Protein AF-A0A4S8M8Y8-F1 (afdb_monomer_lite)

Foldseek 3Di:
DDDDDDDPPCPPDDQPPPPVVVVVVVPPPDDDDPVRVVVVVVSVVVVVVVVVVVVVVVVVVVVVVVVVVVVVVVVVVVVVVVCLVVPCLVVDDLVVVLVVLLVVLVDQPPDVPDRPQVLVVQLVSDVSSVVSSVVNVSSD

Radius of gyration: 34.95 Å; chains: 1; bounding box: 62×57×87 Å

pLDDT: mean 80.0, std 18.97, range [33.28, 98.81]

Sequence (140 aa):
MPSQSNNVGSVSESVQCKKSSILDTLRANFGTYTSDITHASQCLIDAERDVQRYDNEIQKLEADIVSLRNQQQRIYRRIDQYRSLLAPIRKLPPEVLGHIFSLICTENVAAVSKIDCPAVHLSHVCAGWRDLARTTPSLW

Secondary structure (DSSP, 8-state):
------------------HHHHHHHHHS-SPPPHHHHHHHHHHHHHHHHHHHHHHHHHHHHHHHHHHHHHHHHHHHHHHHHHHHHH-GGGGS-HHHHHHHHHHHSS---EETTEE--HHHHHHTT-HHHHHHHHH-GGG-

Structure (mmCIF, N/CA/C/O backbone):
data_AF-A0A4S8M8Y8-F1
#
_entry.id   AF-A0A4S8M8Y8-F1
#
loop_
_atom_site.group_PDB
_atom_site.id
_atom_site.type_symbol
_atom_site.label_atom_id
_atom_site.label_alt_id
_atom_site.label_comp_id
_atom_site.label_asym_id
_atom_site.label_entity_id
_atom_site.label_seq_id
_atom_site.pdbx_PDB_ins_code
_atom_site.Cartn_x
_atom_site.Cartn_y
_atom_site.Cartn_z
_atom_site.occupancy
_atom_site.B_iso_or_equiv
_atom_site.auth_seq_id
_atom_site.auth_comp_id
_atom_site.auth_asym_id
_atom_site.auth_atom_id
_atom_site.pdbx_PDB_model_num
ATOM 1 N N . MET A 1 1 ? 3.750 -33.074 7.540 1.00 42.81 1 MET A N 1
ATOM 2 C CA . MET A 1 1 ? 3.672 -32.931 9.008 1.00 42.81 1 MET A CA 1
ATOM 3 C C . MET A 1 1 ? 2.734 -31.774 9.328 1.00 42.81 1 MET A C 1
ATOM 5 O O . MET A 1 1 ? 3.161 -30.639 9.157 1.00 42.81 1 MET A O 1
ATOM 9 N N . PRO A 1 2 ? 1.460 -32.010 9.683 1.00 44.12 2 PRO A N 1
ATOM 10 C CA . PRO A 1 2 ? 0.556 -30.956 10.126 1.00 44.12 2 PRO A CA 1
ATOM 11 C C . PRO A 1 2 ? 0.334 -31.062 11.639 1.00 44.12 2 PRO A C 1
ATOM 13 O O . PRO A 1 2 ? -0.240 -32.034 12.116 1.00 44.12 2 PRO A O 1
ATOM 16 N N . SER A 1 3 ? 0.791 -30.071 12.397 1.00 37.53 3 SER A N 1
ATOM 17 C CA . SER A 1 3 ? 0.471 -29.947 13.822 1.00 37.53 3 SER A CA 1
ATOM 18 C C . SER A 1 3 ? 0.941 -28.588 14.334 1.00 37.53 3 SER A C 1
ATOM 20 O O . SER A 1 3 ? 2.116 -28.422 14.646 1.00 37.53 3 SER A O 1
ATOM 22 N N . GLN A 1 4 ? 0.039 -27.613 14.411 1.00 40.09 4 GLN A N 1
ATOM 23 C CA . GLN A 1 4 ? -0.585 -27.237 15.683 1.00 40.09 4 GLN A CA 1
ATOM 24 C C . GLN A 1 4 ? -1.533 -26.050 15.472 1.00 40.09 4 GLN A C 1
ATOM 26 O O . GLN A 1 4 ? -1.148 -24.945 15.104 1.00 40.09 4 GLN A O 1
ATOM 31 N N . SER A 1 5 ? -2.805 -26.355 15.708 1.00 42.75 5 SER A N 1
ATOM 32 C CA . SER A 1 5 ? -3.817 -25.452 16.240 1.00 42.75 5 SER A CA 1
ATOM 33 C C . SER A 1 5 ? -3.291 -24.723 17.480 1.00 42.75 5 SER A C 1
ATOM 35 O O . SER A 1 5 ? -2.565 -25.339 18.256 1.00 42.75 5 SER A O 1
ATOM 37 N N . ASN A 1 6 ? -3.694 -23.461 17.669 1.00 33.28 6 ASN A N 1
ATOM 38 C CA . ASN A 1 6 ? -4.257 -22.894 18.912 1.00 33.28 6 ASN A CA 1
ATOM 39 C C . ASN A 1 6 ? -4.227 -21.358 18.797 1.00 33.28 6 ASN A C 1
ATOM 41 O O . ASN A 1 6 ? -3.175 -20.744 18.681 1.00 33.28 6 ASN A O 1
ATOM 45 N N . ASN A 1 7 ? -5.380 -20.734 18.567 1.00 46.66 7 ASN A N 1
ATOM 46 C CA . ASN A 1 7 ? -6.284 -20.235 19.608 1.00 46.66 7 ASN A CA 1
ATOM 47 C C . ASN A 1 7 ? -5.754 -18.959 20.285 1.00 46.66 7 ASN A C 1
ATOM 49 O O . ASN A 1 7 ? -5.064 -19.024 21.294 1.00 46.66 7 ASN A O 1
ATOM 53 N N . VAL A 1 8 ? -6.159 -17.805 19.747 1.00 40.34 8 VAL A N 1
ATOM 54 C CA . VAL A 1 8 ? -6.357 -16.579 20.538 1.00 40.34 8 VAL A CA 1
ATOM 55 C C . VAL A 1 8 ? -7.706 -15.985 20.129 1.00 40.34 8 VAL A C 1
ATOM 57 O O . VAL A 1 8 ? -7.830 -14.850 19.692 1.00 40.34 8 VAL A O 1
ATOM 60 N N . GLY A 1 9 ? -8.740 -16.819 20.218 1.00 37.75 9 GLY A N 1
ATOM 61 C CA . GLY A 1 9 ? -10.121 -16.370 20.321 1.00 37.75 9 GLY A CA 1
ATOM 62 C C . GLY A 1 9 ? -10.493 -16.317 21.794 1.00 37.75 9 GLY A C 1
ATOM 63 O O . GLY A 1 9 ? -11.431 -16.984 22.209 1.00 37.75 9 GLY A O 1
ATOM 64 N N . SER A 1 10 ? -9.723 -15.586 22.607 1.00 37.06 10 SER A N 1
ATOM 65 C CA . SER A 1 10 ? -10.140 -15.286 23.976 1.00 37.06 10 SER A CA 1
ATOM 66 C C . SER A 1 10 ? -11.169 -14.169 23.895 1.00 37.06 10 SER A C 1
ATOM 68 O O . SER A 1 10 ? -10.863 -12.998 24.111 1.00 37.06 10 SER A O 1
ATOM 70 N N . VAL A 1 11 ? -12.396 -14.544 23.537 1.00 42.09 11 VAL A N 1
ATOM 71 C CA . VAL A 1 11 ? -13.585 -13.780 23.897 1.00 42.09 11 VAL A CA 1
ATOM 72 C C . VAL A 1 11 ? -13.633 -13.830 25.420 1.00 42.09 11 VAL A C 1
ATOM 74 O O . VAL A 1 11 ? -14.161 -14.766 26.010 1.00 42.09 11 VAL A O 1
ATOM 77 N N . SER A 1 12 ? -12.957 -12.872 26.050 1.00 41.81 12 SER A N 1
ATOM 78 C CA . SER A 1 12 ? -12.930 -12.685 27.494 1.00 41.81 12 SER A CA 1
ATOM 79 C C . SER A 1 12 ? -14.304 -12.193 27.941 1.00 41.81 12 SER A C 1
ATOM 81 O O . SER A 1 12 ? -14.588 -11.006 28.023 1.00 41.81 12 SER A O 1
ATOM 83 N N . GLU A 1 13 ? -15.192 -13.164 28.088 1.00 45.88 13 GLU A N 1
ATOM 84 C CA . GLU A 1 13 ? -16.086 -13.398 29.214 1.00 45.88 13 GLU A CA 1
ATOM 85 C C . GLU A 1 13 ? -15.855 -12.477 30.431 1.00 45.88 13 GLU A C 1
ATOM 87 O O . GLU A 1 13 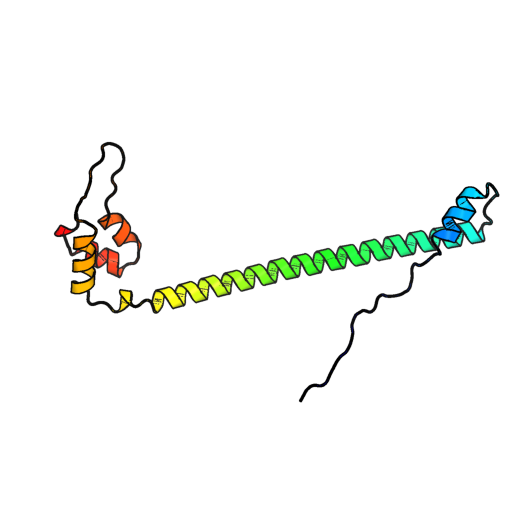? -15.277 -12.909 31.420 1.00 45.88 13 GLU A O 1
ATOM 92 N N . SER A 1 14 ? -16.299 -11.212 30.392 1.00 45.12 14 SER A N 1
ATOM 93 C CA . SER A 1 14 ? -16.436 -10.410 31.625 1.00 45.12 14 SER A CA 1
ATOM 94 C C . SER A 1 14 ? -17.251 -9.109 31.529 1.00 45.12 14 SER A C 1
ATOM 96 O O . SER A 1 14 ? -16.959 -8.206 32.289 1.00 45.12 14 SER A O 1
ATOM 98 N N . VAL A 1 15 ? -18.299 -8.970 30.703 1.00 51.47 15 VAL A N 1
ATOM 99 C CA . VAL A 1 15 ? -19.337 -7.924 30.942 1.00 51.47 15 VAL A CA 1
ATOM 100 C C . VAL A 1 15 ? -20.714 -8.392 30.459 1.00 51.47 15 VAL A C 1
ATOM 102 O O . VAL A 1 15 ? -21.421 -7.720 29.715 1.00 51.47 15 VAL A O 1
ATOM 105 N N . GLN A 1 16 ? -21.138 -9.585 30.874 1.00 50.94 16 GLN A N 1
ATOM 106 C CA . GLN A 1 16 ? -22.538 -9.990 30.727 1.00 50.94 16 GLN A CA 1
ATOM 107 C C . GLN A 1 16 ? -23.278 -9.699 32.040 1.00 50.94 16 GLN A C 1
ATOM 109 O O . GLN A 1 16 ? -23.864 -10.596 32.644 1.00 50.94 16 GLN A O 1
ATOM 114 N N . CYS A 1 17 ? -23.265 -8.442 32.502 1.00 52.78 17 CYS A N 1
ATOM 115 C CA . CYS A 1 17 ? -24.308 -7.996 33.424 1.00 52.78 17 CYS A CA 1
ATOM 116 C C . CYS A 1 17 ? -25.627 -8.212 32.671 1.00 52.78 17 CYS A C 1
ATOM 118 O O . CYS A 1 17 ? -25.864 -7.570 31.647 1.00 52.78 17 CYS A O 1
ATOM 120 N N . LYS A 1 18 ? -26.383 -9.254 33.052 1.00 58.56 18 LYS A N 1
ATOM 121 C CA . LYS A 1 18 ? -27.456 -9.840 32.233 1.00 58.56 18 LYS A CA 1
ATOM 122 C C . LYS A 1 18 ? -28.370 -8.730 31.722 1.00 58.56 18 LYS A C 1
ATOM 124 O O . LYS A 1 18 ? -29.149 -8.168 32.483 1.00 58.56 18 LYS A O 1
ATOM 129 N N . LYS A 1 19 ? -28.294 -8.452 30.417 1.00 57.09 19 LYS A N 1
ATOM 130 C CA . LYS A 1 19 ? -29.077 -7.420 29.720 1.00 57.09 19 LYS A CA 1
ATOM 131 C C . LYS A 1 19 ? -30.579 -7.511 30.037 1.00 57.09 19 LYS A C 1
ATOM 133 O O . LYS A 1 19 ? -31.249 -6.487 30.102 1.00 57.09 19 LYS A O 1
ATOM 138 N N . SER A 1 20 ? -31.085 -8.725 30.283 1.00 54.09 20 SER A N 1
ATOM 139 C CA . SER A 1 20 ? -32.457 -8.980 30.740 1.00 54.09 20 SER A CA 1
ATOM 140 C C . SER A 1 20 ? -32.726 -8.453 32.154 1.00 54.09 20 SER A C 1
ATOM 142 O O . SER A 1 20 ? -33.704 -7.751 32.359 1.00 54.09 20 SER A O 1
ATOM 144 N N . SER A 1 21 ? -31.811 -8.682 33.099 1.00 63.66 21 SER A N 1
ATOM 145 C CA . SER A 1 21 ? -31.947 -8.241 34.490 1.00 63.66 21 SER A CA 1
ATOM 146 C C . SER A 1 21 ? -32.017 -6.720 34.613 1.00 63.66 21 SER A C 1
ATOM 148 O O . SER A 1 21 ? -32.790 -6.222 35.416 1.00 63.66 21 SER A O 1
ATOM 150 N N . ILE A 1 22 ? -31.249 -5.973 33.811 1.00 66.25 22 ILE A N 1
ATOM 151 C CA . ILE A 1 22 ? -31.260 -4.500 33.855 1.00 66.25 22 ILE A CA 1
ATOM 152 C C . ILE A 1 22 ? -32.602 -3.950 33.355 1.00 66.25 22 ILE A C 1
ATOM 154 O O . ILE A 1 22 ?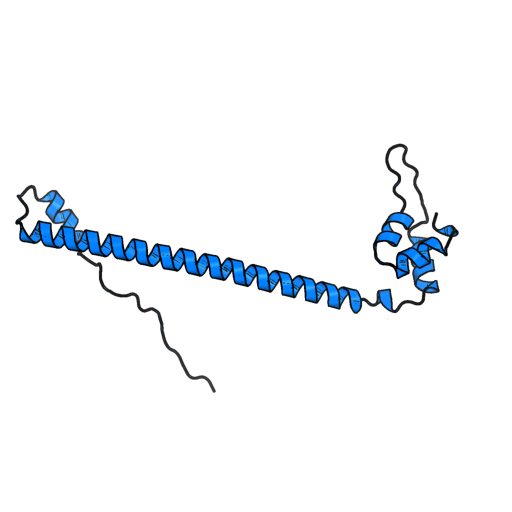 -33.181 -3.063 33.978 1.00 66.25 22 ILE A O 1
ATOM 158 N N . LEU A 1 23 ? -33.111 -4.476 32.237 1.00 69.06 23 LEU A N 1
ATOM 159 C CA . LEU A 1 23 ? -34.369 -4.008 31.650 1.00 69.06 23 LEU A CA 1
ATOM 160 C C . LEU A 1 23 ? -35.577 -4.331 32.535 1.00 69.06 23 LEU A C 1
ATOM 162 O O . LEU A 1 23 ? -36.499 -3.519 32.610 1.00 69.06 23 LEU A O 1
ATOM 166 N N . ASP A 1 24 ? -35.560 -5.474 33.218 1.00 68.94 24 ASP A N 1
ATOM 167 C CA . ASP A 1 24 ? -36.616 -5.866 34.151 1.00 68.94 24 ASP A CA 1
ATOM 168 C C . ASP A 1 24 ? -36.608 -4.977 35.407 1.00 68.94 24 ASP A C 1
ATOM 170 O O . ASP A 1 24 ? -37.664 -4.502 35.829 1.00 68.94 24 ASP A O 1
ATOM 174 N N . THR A 1 25 ? -35.425 -4.634 35.934 1.00 68.44 25 THR A N 1
ATOM 175 C CA . THR A 1 25 ? -35.282 -3.688 37.055 1.00 68.44 25 THR A CA 1
ATOM 176 C C . THR A 1 25 ? -35.746 -2.276 36.685 1.00 68.44 25 THR A C 1
ATOM 178 O O . THR A 1 25 ? -36.456 -1.645 37.465 1.00 68.44 25 THR A O 1
ATOM 181 N N . LEU A 1 26 ? -35.432 -1.787 35.477 1.00 69.38 26 LEU A N 1
ATOM 182 C CA . LEU A 1 26 ? -35.895 -0.475 34.993 1.00 69.38 26 LEU A CA 1
ATOM 183 C C . LEU A 1 26 ? -37.424 -0.395 34.839 1.00 69.38 26 LEU A C 1
ATOM 185 O O . LEU A 1 26 ? -37.993 0.691 34.923 1.00 69.38 26 LEU A O 1
ATOM 189 N N . ARG A 1 27 ? -38.100 -1.531 34.615 1.00 71.31 27 ARG A N 1
ATOM 190 C CA . ARG A 1 27 ? -39.564 -1.610 34.467 1.00 71.31 27 ARG A CA 1
ATOM 191 C C . ARG A 1 27 ? -40.304 -1.793 35.793 1.00 71.31 27 ARG A C 1
ATOM 193 O O . ARG A 1 27 ? -41.495 -1.501 35.848 1.00 71.31 27 ARG A O 1
ATOM 200 N N . ALA A 1 28 ? -39.632 -2.268 36.843 1.00 68.50 28 ALA A N 1
ATOM 201 C CA . ALA A 1 28 ? -40.274 -2.670 38.095 1.00 68.50 28 ALA A CA 1
ATOM 202 C C . ALA A 1 28 ? -40.721 -1.505 39.006 1.00 68.50 28 ALA A C 1
ATOM 204 O O . ALA A 1 28 ? -41.438 -1.752 39.965 1.00 68.50 28 ALA A O 1
ATOM 205 N N . ASN A 1 29 ? -40.375 -0.245 38.716 1.00 56.34 29 ASN A N 1
ATOM 206 C CA . ASN A 1 29 ? -40.845 0.957 39.437 1.00 56.34 29 ASN A CA 1
ATOM 207 C C . ASN A 1 29 ? -40.537 1.018 40.960 1.00 56.34 29 ASN A C 1
ATOM 209 O O . ASN A 1 29 ? -41.015 1.925 41.642 1.00 56.34 29 ASN A O 1
ATOM 213 N N . PHE A 1 30 ? -39.736 0.094 41.507 1.00 60.28 30 PHE A N 1
ATOM 214 C CA . PHE A 1 30 ? -39.326 0.071 42.919 1.00 60.28 30 PHE A CA 1
ATOM 215 C C . PHE A 1 30 ? -37.904 0.615 43.115 1.00 60.28 30 PHE A C 1
ATOM 217 O O . PHE A 1 30 ? -37.039 0.464 42.254 1.00 60.28 30 PHE A O 1
ATOM 224 N N . GLY A 1 31 ? -37.672 1.251 44.270 1.00 59.38 31 GLY A N 1
ATOM 225 C CA . GLY A 1 31 ? -36.395 1.861 44.641 1.00 59.38 31 GLY A CA 1
ATOM 226 C C . GLY A 1 31 ? -35.269 0.833 44.714 1.00 59.38 31 GLY A C 1
ATOM 227 O O . GLY A 1 31 ? -35.320 -0.099 45.511 1.00 59.38 31 GLY A O 1
ATOM 228 N N . THR A 1 32 ? -34.252 1.016 43.878 1.00 62.06 32 THR A N 1
ATOM 229 C CA . THR A 1 32 ? -33.043 0.189 43.852 1.00 62.06 32 THR A CA 1
ATOM 230 C C . THR A 1 32 ? -32.287 0.318 45.170 1.00 62.06 32 THR A C 1
ATOM 232 O O . THR A 1 32 ? -31.988 1.435 45.605 1.00 62.06 32 THR A O 1
ATOM 235 N N . TYR A 1 33 ? -31.952 -0.811 45.798 1.00 67.50 33 TYR A N 1
ATOM 236 C CA . TYR A 1 33 ? -31.111 -0.819 46.992 1.00 67.50 33 TYR A CA 1
ATOM 237 C C . TYR A 1 33 ? -29.713 -0.278 46.654 1.00 67.50 33 TYR A C 1
ATOM 239 O O . TYR A 1 33 ? -29.250 -0.356 45.514 1.00 67.50 33 TYR A O 1
ATOM 247 N N . THR A 1 34 ? -29.009 0.271 47.644 1.00 67.75 34 THR A N 1
ATOM 248 C CA . THR A 1 34 ? -27.682 0.885 47.447 1.00 67.75 34 THR A CA 1
ATOM 249 C C . THR A 1 34 ? -26.657 -0.079 46.841 1.00 67.75 34 THR A C 1
ATOM 251 O O . THR A 1 34 ? -25.799 0.362 46.074 1.00 67.75 34 THR A O 1
ATOM 254 N N . SER A 1 35 ? -26.772 -1.383 47.126 1.00 69.50 35 SER A N 1
ATOM 255 C CA . SER A 1 35 ? -25.967 -2.463 46.537 1.00 69.50 35 SER A CA 1
ATOM 256 C C . SER A 1 35 ? -26.181 -2.625 45.029 1.00 69.50 35 SER A C 1
ATOM 258 O O . SER A 1 35 ? -25.221 -2.835 44.293 1.00 69.50 35 SER A O 1
ATOM 260 N N . ASP A 1 36 ? -27.420 -2.482 44.552 1.00 74.62 36 ASP A N 1
ATOM 261 C CA . ASP A 1 36 ? -27.753 -2.625 43.129 1.00 74.62 36 ASP A CA 1
ATOM 262 C C . ASP A 1 36 ? -27.215 -1.437 42.329 1.00 74.62 36 ASP A C 1
ATOM 264 O O . ASP A 1 36 ? -26.676 -1.602 41.235 1.00 74.62 36 ASP A O 1
ATOM 268 N N . ILE A 1 37 ? -27.290 -0.236 42.914 1.00 77.81 37 ILE A N 1
ATOM 269 C CA . ILE A 1 37 ? -26.756 0.995 42.323 1.00 77.81 37 ILE A CA 1
ATOM 270 C C . ILE A 1 37 ? -25.227 0.932 42.241 1.00 77.81 37 ILE A C 1
ATOM 272 O O . ILE A 1 37 ? -24.650 1.281 41.210 1.00 77.81 37 ILE A O 1
ATOM 276 N N . THR A 1 38 ? -24.554 0.472 43.299 1.00 81.38 38 THR A N 1
ATOM 277 C CA . THR A 1 38 ? -23.085 0.341 43.308 1.00 81.38 38 THR A CA 1
ATOM 278 C C . THR A 1 38 ? -22.607 -0.719 42.325 1.00 81.38 38 THR A C 1
ATOM 280 O O . THR A 1 38 ? -21.681 -0.455 41.562 1.00 81.38 38 THR A O 1
ATOM 283 N N . HIS A 1 39 ? -23.272 -1.874 42.266 1.00 79.50 39 HIS A N 1
ATOM 284 C CA . HIS A 1 39 ? -22.963 -2.906 41.278 1.00 79.50 39 HIS A CA 1
ATOM 285 C C . HIS A 1 39 ? -23.175 -2.409 39.837 1.00 79.50 39 HIS A C 1
ATOM 287 O O . HIS A 1 39 ? -22.313 -2.605 38.982 1.00 79.50 39 HIS A O 1
ATOM 293 N N . ALA A 1 40 ? -24.289 -1.722 39.560 1.00 81.44 40 ALA A N 1
ATOM 294 C CA . ALA A 1 40 ? -24.556 -1.135 38.246 1.00 81.44 40 ALA A CA 1
ATOM 295 C C . ALA A 1 40 ? -23.515 -0.070 37.861 1.00 81.44 40 ALA A C 1
ATOM 297 O O . ALA A 1 40 ? -23.051 -0.050 36.722 1.00 81.44 40 ALA A O 1
ATOM 298 N N . SER A 1 41 ? -23.106 0.768 38.817 1.00 87.81 41 SER A N 1
ATOM 299 C CA . SER A 1 41 ? -22.072 1.791 38.615 1.00 87.81 41 SER A CA 1
ATOM 300 C C . SER A 1 41 ? -20.717 1.160 38.298 1.00 87.81 41 SER A C 1
ATOM 302 O O . SER A 1 41 ? -20.031 1.605 37.383 1.00 87.81 41 SER A O 1
ATOM 304 N N . GLN A 1 42 ? -20.352 0.084 39.000 1.00 88.19 42 GLN A N 1
ATOM 305 C CA . GLN A 1 42 ? -19.117 -0.649 38.731 1.00 88.19 42 GLN A CA 1
ATOM 306 C C . GLN A 1 42 ? -19.133 -1.288 37.336 1.00 88.19 42 GLN A C 1
ATOM 308 O O . GLN A 1 42 ? -18.180 -1.125 36.582 1.00 88.19 42 GLN A O 1
ATOM 313 N N . CYS A 1 43 ? -20.244 -1.927 36.951 1.00 88.19 43 CYS A N 1
ATOM 314 C CA . CYS A 1 43 ? -20.411 -2.477 35.603 1.00 88.19 43 CYS A CA 1
ATOM 315 C C . CYS A 1 43 ? -20.285 -1.405 34.510 1.00 88.19 43 CYS A C 1
ATOM 317 O O . CYS A 1 43 ? -19.735 -1.689 33.449 1.00 88.19 43 CYS A O 1
ATOM 319 N N . LEU A 1 44 ? -20.791 -0.190 34.751 1.00 89.31 44 LEU A N 1
ATOM 320 C CA . LEU A 1 44 ? -20.643 0.925 33.816 1.00 89.31 44 LEU A CA 1
ATOM 321 C C . LEU A 1 44 ? -19.172 1.334 33.671 1.00 89.31 44 LEU A C 1
ATOM 323 O O . LEU A 1 44 ? -18.685 1.421 32.549 1.00 89.31 44 LEU A O 1
ATOM 327 N N . ILE A 1 45 ? -18.457 1.510 34.787 1.00 94.00 45 ILE A N 1
ATOM 328 C CA . ILE A 1 45 ? -17.027 1.859 34.790 1.00 94.00 45 ILE A CA 1
ATOM 329 C C . ILE A 1 45 ? -16.199 0.801 34.050 1.00 94.00 45 ILE A C 1
ATOM 331 O O . ILE A 1 45 ? -15.303 1.138 33.274 1.00 94.00 45 ILE A O 1
ATOM 335 N N . ASP A 1 46 ? -16.486 -0.478 34.285 1.00 93.12 46 ASP A N 1
ATOM 336 C CA . ASP A 1 46 ? -15.773 -1.575 33.632 1.00 93.12 46 ASP A CA 1
ATOM 337 C C . ASP A 1 46 ? -16.076 -1.616 32.126 1.00 93.12 46 ASP A C 1
ATOM 339 O O . ASP A 1 46 ? -15.153 -1.741 31.322 1.00 93.12 46 ASP A O 1
ATOM 343 N N . ALA A 1 47 ? -17.334 -1.400 31.725 1.00 92.06 47 ALA A N 1
ATOM 344 C CA . ALA A 1 47 ? -17.711 -1.302 30.316 1.00 92.06 47 ALA A CA 1
ATOM 345 C C . ALA A 1 47 ? -17.045 -0.105 29.613 1.00 92.06 47 ALA A C 1
ATOM 347 O O . ALA A 1 47 ? -16.548 -0.244 28.496 1.00 92.06 47 ALA A O 1
ATOM 348 N N . GLU A 1 48 ? -16.994 1.062 30.258 1.00 97.06 48 GLU A N 1
ATOM 349 C CA . GLU A 1 48 ? -16.305 2.248 29.733 1.00 97.06 48 GLU A CA 1
ATOM 350 C C . GLU A 1 48 ? -14.800 2.001 29.569 1.00 97.06 48 GLU A C 1
ATOM 352 O O . GLU A 1 48 ? -14.209 2.389 28.558 1.00 97.06 48 GLU A O 1
ATOM 357 N N . ARG A 1 49 ? -14.176 1.300 30.524 1.00 97.50 49 ARG A N 1
ATOM 358 C CA . ARG A 1 49 ? -12.767 0.897 30.431 1.00 97.50 49 ARG A CA 1
ATOM 359 C C . ARG A 1 49 ? -12.528 -0.068 29.274 1.00 97.50 49 ARG A C 1
ATOM 361 O O . ARG A 1 49 ? -11.533 0.076 28.564 1.00 97.50 49 ARG A O 1
ATOM 368 N N . ASP A 1 50 ? -13.417 -1.034 29.078 1.00 96.31 50 ASP A N 1
ATOM 369 C CA . ASP A 1 50 ? -13.316 -1.985 27.974 1.00 96.31 50 ASP A CA 1
ATOM 370 C C . ASP A 1 50 ? -13.453 -1.288 26.618 1.00 96.31 50 ASP A C 1
ATOM 372 O O . ASP A 1 50 ? -12.659 -1.563 25.718 1.00 96.31 50 ASP A O 1
ATOM 376 N N . VAL A 1 51 ? -14.377 -0.330 26.479 1.00 97.75 51 VAL A N 1
ATOM 377 C CA . VAL A 1 51 ? -14.488 0.500 25.266 1.00 97.75 51 VAL A CA 1
ATOM 378 C C . VAL A 1 51 ? -13.171 1.222 24.988 1.00 97.75 51 VAL A C 1
ATOM 380 O O . VAL A 1 51 ? -12.618 1.074 23.902 1.00 97.75 51 VAL A O 1
ATOM 383 N N . GLN A 1 52 ? -12.603 1.910 25.984 1.00 98.19 52 GLN A N 1
ATOM 384 C CA . GLN A 1 52 ? -11.315 2.595 25.819 1.00 98.19 52 GLN A CA 1
ATOM 385 C C . GLN A 1 52 ? -10.184 1.632 25.439 1.00 98.19 52 GLN A C 1
ATOM 387 O O . GLN A 1 52 ? -9.320 1.960 24.626 1.00 98.19 52 GLN A O 1
ATOM 392 N N . ARG A 1 53 ? -10.164 0.429 26.023 1.00 98.31 53 ARG A N 1
ATOM 393 C CA . ARG A 1 53 ? -9.181 -0.603 25.682 1.00 98.31 53 ARG A CA 1
ATOM 394 C C . ARG A 1 53 ? -9.311 -1.025 24.219 1.00 98.31 53 ARG A C 1
ATOM 396 O O . ARG A 1 53 ? -8.291 -1.120 23.539 1.00 98.31 53 ARG A O 1
ATOM 403 N N . TYR A 1 54 ? -10.529 -1.276 23.746 1.00 98.06 54 TYR A N 1
ATOM 404 C CA . TYR A 1 54 ? -10.760 -1.663 22.357 1.00 98.06 54 TYR A CA 1
ATOM 405 C C . TYR A 1 54 ? -10.462 -0.522 21.385 1.00 98.06 54 TYR A C 1
ATOM 407 O O . TYR A 1 54 ? -9.824 -0.779 20.369 1.00 98.06 54 TYR A O 1
ATOM 415 N N . ASP A 1 55 ? -10.812 0.722 21.711 1.00 98.62 55 ASP A N 1
ATOM 416 C CA . ASP A 1 55 ? -10.483 1.888 20.882 1.00 98.62 55 ASP A CA 1
ATOM 417 C C . ASP A 1 55 ? -8.968 2.043 20.699 1.00 98.62 55 ASP A C 1
ATOM 419 O O . ASP A 1 55 ? -8.489 2.252 19.584 1.00 98.62 55 ASP A O 1
ATOM 423 N N . ASN A 1 56 ? -8.191 1.872 21.773 1.00 98.62 56 ASN A N 1
ATOM 424 C CA . ASN A 1 56 ? -6.730 1.914 21.698 1.00 98.62 56 ASN A CA 1
ATOM 425 C C . ASN A 1 56 ? -6.159 0.789 20.819 1.00 98.62 56 ASN A C 1
ATOM 427 O O . ASN A 1 56 ? -5.235 1.021 20.037 1.00 98.62 56 ASN A O 1
ATOM 431 N N . GLU A 1 57 ? -6.700 -0.428 20.927 1.00 98.56 57 GLU A N 1
ATOM 432 C CA . GLU A 1 57 ? -6.251 -1.553 20.101 1.00 98.56 57 GLU A CA 1
ATOM 433 C C . GLU A 1 57 ? -6.636 -1.357 18.628 1.00 98.56 57 GLU A C 1
ATOM 435 O O . GLU A 1 57 ? -5.816 -1.613 17.747 1.00 98.56 57 GLU A O 1
ATOM 440 N N . ILE A 1 58 ? -7.834 -0.833 18.349 1.00 98.62 58 ILE A N 1
ATOM 441 C CA . ILE A 1 58 ? -8.266 -0.467 16.994 1.00 98.62 58 ILE A CA 1
ATOM 442 C C . ILE A 1 58 ? -7.300 0.557 16.400 1.00 98.62 58 ILE A C 1
ATOM 444 O O . ILE A 1 58 ? -6.752 0.315 15.327 1.00 98.62 58 ILE A O 1
ATOM 448 N N . GLN A 1 59 ? -7.015 1.650 17.114 1.00 98.69 59 GLN A N 1
ATOM 449 C CA . GLN A 1 59 ? -6.096 2.689 16.636 1.00 98.69 59 GLN A CA 1
ATOM 450 C C . GLN A 1 59 ? -4.701 2.133 16.333 1.00 98.69 59 GLN A C 1
ATOM 452 O O . GLN A 1 59 ? -4.087 2.477 15.319 1.00 98.69 59 GLN A O 1
ATOM 457 N N . LYS A 1 60 ? -4.194 1.246 17.193 1.00 98.62 60 LYS A N 1
ATOM 458 C CA . LYS A 1 60 ? -2.902 0.590 16.986 1.00 98.62 60 LYS A CA 1
ATOM 459 C C . LYS A 1 60 ? -2.911 -0.298 15.739 1.00 98.62 60 LYS A C 1
ATOM 461 O O . LYS A 1 60 ? -2.014 -0.183 14.905 1.00 98.62 60 LYS A O 1
ATOM 466 N N . LEU A 1 61 ? -3.926 -1.146 15.581 1.00 98.69 61 LEU A N 1
ATOM 467 C CA . LEU A 1 61 ? -4.054 -2.029 14.420 1.00 98.69 61 LEU A CA 1
ATOM 468 C C . LEU A 1 61 ? -4.233 -1.240 13.117 1.00 98.69 61 LEU A C 1
ATOM 470 O O . LEU A 1 61 ? -3.672 -1.610 12.086 1.00 98.69 61 LEU A O 1
ATOM 474 N N . GLU A 1 62 ? -4.963 -0.127 13.145 1.0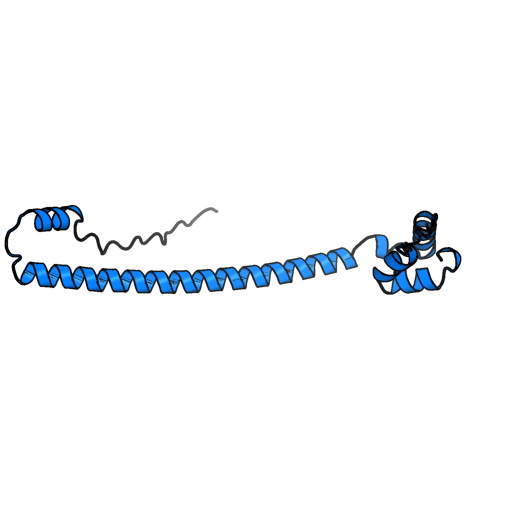0 98.75 62 GLU A N 1
ATOM 475 C CA . GLU A 1 62 ? -5.092 0.776 12.000 1.00 98.75 62 GLU A CA 1
ATOM 476 C C . GLU A 1 62 ? -3.745 1.400 11.612 1.00 98.75 62 GLU A C 1
ATOM 478 O O . GLU A 1 62 ? -3.396 1.428 10.426 1.00 98.75 62 GLU A O 1
ATOM 483 N N . ALA A 1 63 ? -2.948 1.836 12.592 1.00 98.62 63 ALA A N 1
ATOM 484 C CA . ALA A 1 63 ? -1.596 2.335 12.349 1.00 98.62 63 ALA A CA 1
ATOM 485 C C . ALA A 1 63 ? -0.691 1.254 11.727 1.00 98.62 63 ALA A C 1
ATOM 487 O O . ALA A 1 63 ? 0.033 1.526 10.759 1.00 98.62 63 ALA A O 1
ATOM 488 N N . ASP A 1 64 ? -0.785 0.015 12.213 1.00 98.69 64 ASP A N 1
ATOM 489 C CA . ASP A 1 64 ? -0.050 -1.127 11.666 1.00 98.69 64 ASP A CA 1
ATOM 490 C C . ASP A 1 64 ? -0.471 -1.433 10.218 1.00 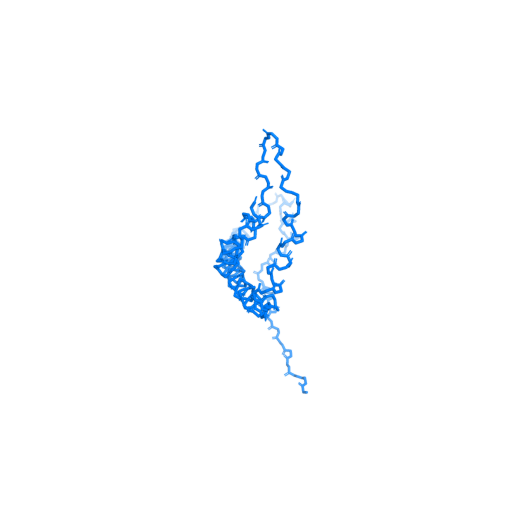98.69 64 ASP A C 1
ATOM 492 O O . ASP A 1 64 ? 0.385 -1.633 9.349 1.00 98.69 64 ASP A O 1
ATOM 496 N N . ILE A 1 65 ? -1.772 -1.385 9.906 1.00 98.81 65 ILE A N 1
ATOM 497 C CA . ILE A 1 65 ? -2.291 -1.542 8.536 1.00 98.81 65 ILE A CA 1
ATOM 498 C C . ILE A 1 65 ? -1.702 -0.477 7.606 1.00 98.81 65 ILE A C 1
ATOM 500 O O . ILE A 1 65 ? -1.264 -0.797 6.494 1.00 98.81 65 ILE A O 1
ATOM 504 N N . VAL A 1 66 ? -1.674 0.787 8.035 1.00 98.81 66 VAL A N 1
ATOM 505 C CA . VAL A 1 66 ? -1.097 1.885 7.245 1.00 98.81 66 VAL A CA 1
ATOM 506 C C . VAL A 1 66 ? 0.397 1.651 7.003 1.00 98.81 66 VAL A C 1
ATOM 508 O O . VAL A 1 66 ? 0.867 1.775 5.867 1.00 98.81 66 VAL A O 1
ATOM 511 N N . SER A 1 67 ? 1.143 1.257 8.036 1.00 98.69 67 SER A N 1
ATOM 512 C CA . SER A 1 67 ? 2.572 0.941 7.935 1.00 98.69 67 SER A CA 1
ATOM 513 C C . SER A 1 67 ? 2.845 -0.192 6.936 1.00 98.69 67 SER A C 1
ATOM 515 O O . SER A 1 67 ? 3.658 -0.042 6.013 1.00 98.69 67 SER A O 1
ATOM 517 N N . LEU A 1 68 ? 2.100 -1.295 7.042 1.00 98.81 68 LEU A N 1
ATOM 518 C CA . LEU A 1 68 ? 2.230 -2.449 6.153 1.00 98.81 68 LEU A CA 1
ATOM 519 C C . LEU A 1 68 ? 1.892 -2.100 4.700 1.00 98.81 68 LEU A C 1
ATOM 521 O O . LEU A 1 68 ? 2.631 -2.488 3.793 1.00 98.81 68 LEU A O 1
ATOM 525 N N . ARG A 1 69 ? 0.836 -1.314 4.457 1.00 98.81 69 ARG A N 1
ATOM 526 C CA . ARG A 1 69 ? 0.500 -0.821 3.108 1.00 98.81 69 ARG A CA 1
ATOM 527 C C . ARG A 1 69 ? 1.614 0.040 2.520 1.00 98.81 69 ARG A C 1
ATOM 529 O O . ARG A 1 69 ? 1.976 -0.132 1.356 1.00 98.81 69 ARG A O 1
ATOM 536 N N . ASN A 1 70 ? 2.216 0.919 3.319 1.00 98.75 70 ASN A N 1
ATOM 537 C CA . ASN A 1 70 ? 3.349 1.730 2.876 1.00 98.75 70 ASN A CA 1
ATOM 538 C C . ASN A 1 70 ? 4.560 0.862 2.509 1.00 98.75 70 ASN A C 1
ATOM 540 O O . ASN A 1 70 ? 5.205 1.088 1.479 1.00 98.75 70 ASN A O 1
ATOM 544 N N . GLN A 1 71 ? 4.865 -0.159 3.311 1.00 98.62 71 GLN A N 1
ATOM 545 C CA . GLN A 1 71 ? 5.934 -1.107 3.007 1.00 98.62 71 GLN A CA 1
ATOM 546 C C . GLN A 1 71 ? 5.643 -1.905 1.731 1.00 98.62 71 GLN A C 1
ATOM 548 O O . GLN A 1 71 ? 6.522 -2.018 0.872 1.00 98.62 71 GLN A O 1
ATOM 553 N N . GLN A 1 72 ? 4.415 -2.395 1.570 1.00 98.75 72 GLN A N 1
ATOM 554 C CA . GLN A 1 72 ? 3.973 -3.092 0.367 1.00 98.75 72 GLN A CA 1
ATOM 555 C C . GLN A 1 72 ? 4.150 -2.210 -0.877 1.00 98.75 72 GLN A C 1
ATOM 557 O O . GLN A 1 72 ? 4.764 -2.637 -1.856 1.00 98.75 72 GLN A O 1
ATOM 562 N N . GLN A 1 73 ? 3.721 -0.947 -0.818 1.00 98.69 73 GLN A N 1
ATOM 563 C CA . GLN A 1 73 ? 3.859 -0.013 -1.935 1.00 98.69 73 GLN A CA 1
ATOM 564 C C . GLN A 1 73 ? 5.324 0.259 -2.295 1.00 98.69 73 GLN A C 1
ATOM 566 O O . GLN A 1 73 ? 5.673 0.366 -3.473 1.00 98.69 73 GLN A O 1
ATOM 571 N N . ARG A 1 74 ? 6.216 0.341 -1.301 1.00 98.56 74 ARG A N 1
ATOM 572 C CA . ARG A 1 74 ? 7.663 0.468 -1.546 1.00 98.56 74 ARG A CA 1
ATOM 573 C C . ARG A 1 74 ? 8.223 -0.748 -2.279 1.00 98.56 74 ARG A C 1
ATOM 575 O O . ARG A 1 74 ? 9.075 -0.582 -3.150 1.00 98.56 74 ARG A O 1
ATOM 582 N N . ILE A 1 75 ? 7.757 -1.948 -1.942 1.00 98.56 75 ILE A N 1
ATOM 583 C CA . ILE A 1 75 ? 8.177 -3.181 -2.612 1.00 98.56 75 ILE A CA 1
ATOM 584 C C . ILE A 1 75 ? 7.643 -3.218 -4.045 1.00 98.56 75 ILE A C 1
ATOM 586 O O . ILE A 1 75 ? 8.433 -3.470 -4.951 1.00 98.56 75 ILE A O 1
ATOM 590 N N . TYR A 1 76 ? 6.370 -2.884 -4.282 1.00 98.62 76 TYR A N 1
ATOM 591 C CA . TYR A 1 76 ? 5.825 -2.807 -5.643 1.00 98.62 76 TYR A CA 1
ATOM 592 C C . TYR A 1 76 ? 6.622 -1.852 -6.533 1.00 98.62 76 TYR A C 1
ATOM 594 O O . TYR A 1 76 ? 7.054 -2.246 -7.613 1.00 98.62 76 TYR A O 1
ATOM 602 N N . ARG A 1 77 ? 6.947 -0.651 -6.036 1.00 98.31 77 ARG A N 1
ATOM 603 C CA . ARG A 1 77 ? 7.802 0.300 -6.770 1.00 98.31 77 ARG A CA 1
ATOM 604 C C . ARG A 1 77 ? 9.162 -0.299 -7.141 1.00 98.31 77 ARG A C 1
ATOM 606 O O . ARG A 1 77 ? 9.630 -0.095 -8.255 1.00 98.31 77 ARG A O 1
ATOM 613 N N . ARG A 1 78 ? 9.799 -1.047 -6.232 1.00 98.06 78 ARG A N 1
ATOM 614 C CA . ARG A 1 78 ? 11.073 -1.735 -6.517 1.00 98.06 78 ARG A CA 1
ATOM 615 C C . ARG A 1 78 ? 10.903 -2.831 -7.565 1.00 98.06 78 ARG A C 1
ATOM 617 O O . ARG A 1 78 ? 11.732 -2.943 -8.460 1.00 98.06 78 ARG A O 1
ATOM 624 N N . ILE A 1 79 ? 9.834 -3.620 -7.475 1.00 98.12 79 ILE A N 1
ATOM 625 C CA . ILE A 1 79 ? 9.523 -4.652 -8.469 1.00 98.12 79 ILE A CA 1
ATOM 626 C C . ILE A 1 79 ? 9.373 -4.013 -9.854 1.00 98.12 79 ILE A C 1
ATOM 628 O O . ILE A 1 79 ? 9.974 -4.500 -10.809 1.00 98.12 79 ILE A O 1
ATOM 632 N N . ASP A 1 80 ? 8.644 -2.906 -9.969 1.00 96.62 80 ASP A N 1
ATOM 633 C CA . ASP A 1 80 ? 8.437 -2.227 -11.251 1.00 96.62 80 ASP A CA 1
ATOM 634 C C . ASP A 1 80 ? 9.727 -1.609 -11.803 1.00 96.62 80 ASP A C 1
ATOM 636 O O . ASP A 1 80 ? 9.973 -1.665 -13.011 1.00 96.62 80 ASP A O 1
ATOM 640 N N . GLN A 1 81 ? 10.611 -1.112 -10.933 1.00 94.19 81 GLN A N 1
ATOM 641 C CA . GLN A 1 81 ? 11.963 -0.698 -11.323 1.00 94.19 81 GLN A CA 1
ATOM 642 C C . GLN A 1 81 ? 12.770 -1.871 -11.898 1.00 94.19 81 GLN A C 1
ATOM 644 O O . GLN A 1 81 ? 13.359 -1.736 -12.971 1.00 94.19 81 GLN A O 1
ATOM 649 N N . TYR A 1 82 ? 12.771 -3.036 -11.241 1.00 95.38 82 TYR A N 1
ATOM 650 C CA . TYR A 1 82 ? 13.473 -4.219 -11.749 1.00 95.38 82 TYR A CA 1
ATOM 651 C C . TYR A 1 82 ? 12.865 -4.745 -13.049 1.00 95.38 82 TYR A C 1
ATOM 653 O O . TYR A 1 82 ? 13.605 -5.070 -13.974 1.00 95.38 82 TYR A O 1
ATOM 661 N N . ARG A 1 83 ? 11.534 -4.777 -13.168 1.00 94.94 83 ARG A N 1
ATOM 662 C CA . ARG A 1 83 ? 10.853 -5.130 -14.423 1.00 94.94 83 ARG A CA 1
ATOM 663 C C . ARG A 1 83 ? 11.254 -4.191 -15.553 1.00 94.94 83 ARG A C 1
ATOM 665 O O . ARG A 1 83 ? 11.580 -4.660 -16.637 1.00 94.94 83 ARG A O 1
ATOM 672 N N . SER A 1 84 ? 11.295 -2.888 -15.282 1.00 89.69 84 SER A N 1
ATOM 673 C CA . SER A 1 84 ? 11.727 -1.879 -16.254 1.00 89.69 84 SER A CA 1
ATOM 674 C C . SER A 1 84 ? 13.189 -2.073 -16.658 1.00 89.69 84 SER A C 1
ATOM 676 O O . SER A 1 84 ? 13.521 -1.966 -17.836 1.00 89.69 84 SER A O 1
ATOM 678 N N . LEU A 1 85 ? 14.070 -2.405 -15.708 1.00 88.75 85 LEU A N 1
ATOM 679 C CA . LEU A 1 85 ? 15.484 -2.686 -15.975 1.00 88.75 85 LEU A CA 1
ATOM 680 C C . LEU A 1 85 ? 15.682 -3.953 -16.822 1.00 88.75 85 LEU A C 1
ATOM 682 O O . LEU A 1 85 ? 16.571 -3.995 -17.669 1.00 88.75 85 LEU A O 1
ATOM 686 N N . LEU A 1 86 ? 14.854 -4.971 -16.598 1.00 90.81 86 LEU A N 1
ATOM 687 C CA . LEU A 1 86 ? 14.905 -6.252 -17.302 1.00 90.81 86 LEU A CA 1
ATOM 688 C C . LEU A 1 86 ? 14.095 -6.260 -18.605 1.00 90.81 86 LEU A C 1
ATOM 690 O O . LEU A 1 86 ? 14.111 -7.263 -19.321 1.00 90.81 86 LEU A O 1
ATOM 694 N N . ALA A 1 87 ? 13.399 -5.164 -18.920 1.00 89.00 87 ALA A N 1
ATOM 695 C CA . ALA A 1 87 ? 12.547 -5.065 -20.092 1.00 89.00 87 ALA A CA 1
ATOM 696 C C . ALA A 1 87 ? 13.346 -5.376 -21.376 1.00 89.00 87 ALA A C 1
ATOM 698 O O . ALA A 1 87 ? 14.403 -4.772 -21.595 1.00 89.00 87 ALA A O 1
ATOM 699 N N . PRO A 1 88 ? 12.846 -6.264 -22.261 1.00 86.88 88 PRO A N 1
ATOM 700 C CA . PRO A 1 88 ? 13.547 -6.657 -23.487 1.00 86.88 88 PRO A CA 1
ATOM 701 C C . PRO A 1 88 ? 13.949 -5.478 -24.373 1.00 86.88 88 PRO A C 1
ATOM 703 O O . PRO A 1 88 ? 14.994 -5.519 -25.015 1.00 86.88 88 PRO A O 1
ATOM 706 N N . ILE A 1 89 ? 13.166 -4.397 -24.350 1.00 85.69 89 ILE A N 1
ATOM 707 C CA . ILE A 1 89 ? 13.414 -3.193 -25.145 1.00 85.69 89 ILE A CA 1
ATOM 708 C C . ILE A 1 89 ? 14.762 -2.522 -24.835 1.00 85.69 89 ILE A C 1
ATOM 710 O O . ILE A 1 89 ? 15.320 -1.847 -25.690 1.00 85.69 89 ILE A O 1
ATOM 714 N N . ARG A 1 90 ? 15.329 -2.748 -23.639 1.00 82.62 90 ARG A N 1
ATOM 715 C CA . ARG A 1 90 ? 16.667 -2.260 -23.256 1.00 82.62 90 ARG A CA 1
ATOM 716 C C . ARG A 1 90 ? 17.812 -3.082 -23.851 1.00 82.62 90 ARG A C 1
ATOM 718 O O . ARG A 1 90 ? 18.960 -2.667 -23.744 1.00 82.62 90 ARG A O 1
ATOM 725 N N . LYS A 1 91 ? 17.513 -4.251 -24.423 1.00 84.75 91 LYS A N 1
ATOM 726 C CA . LYS A 1 91 ? 18.475 -5.138 -25.094 1.00 84.75 91 LYS A CA 1
ATOM 727 C C . LYS A 1 91 ? 18.441 -4.996 -26.615 1.00 84.75 91 LYS A C 1
ATOM 729 O O . LYS A 1 91 ? 19.227 -5.654 -27.289 1.00 84.75 91 LYS A O 1
ATOM 734 N N . LEU A 1 92 ? 17.521 -4.195 -27.155 1.00 87.88 92 LEU A N 1
ATOM 735 C CA . LEU A 1 92 ? 17.460 -3.966 -28.591 1.00 87.88 92 LEU A CA 1
ATOM 736 C C . LEU A 1 92 ? 18.676 -3.147 -29.038 1.00 87.88 92 LEU A C 1
ATOM 738 O O . LEU A 1 92 ? 19.019 -2.168 -28.369 1.00 87.88 92 LEU A O 1
ATOM 742 N N . PRO A 1 93 ? 19.299 -3.507 -30.170 1.00 90.12 93 PRO A N 1
ATOM 743 C CA . PRO A 1 93 ? 20.259 -2.637 -30.826 1.00 90.12 93 PRO A CA 1
ATOM 744 C C . PRO A 1 93 ? 19.627 -1.272 -31.148 1.00 90.12 93 PRO A C 1
ATOM 746 O O . PRO A 1 93 ? 18.425 -1.207 -31.449 1.00 90.12 93 PRO A O 1
ATOM 749 N N . PRO A 1 94 ? 20.407 -0.180 -31.097 1.00 88.94 94 PRO A N 1
ATOM 750 C CA . PRO A 1 94 ? 19.907 1.164 -31.372 1.00 88.94 94 PRO A CA 1
ATOM 751 C C . PRO A 1 94 ? 19.294 1.295 -32.773 1.00 88.94 94 PRO A C 1
ATOM 753 O O . PRO A 1 94 ? 18.347 2.055 -32.945 1.00 88.94 94 PRO A O 1
ATOM 756 N N . GLU A 1 95 ? 19.756 0.518 -33.753 1.00 91.38 95 GLU A N 1
ATOM 757 C CA . GLU A 1 95 ? 19.230 0.501 -35.120 1.00 91.38 95 GLU A CA 1
ATOM 758 C C . GLU A 1 95 ? 17.791 -0.028 -35.163 1.00 91.38 95 GLU A C 1
ATOM 760 O O . GLU A 1 95 ? 16.923 0.560 -35.806 1.00 91.38 95 GLU A O 1
ATOM 765 N N . VAL A 1 96 ? 17.515 -1.111 -34.428 1.00 93.00 96 VAL A N 1
ATOM 766 C CA . VAL A 1 96 ? 16.170 -1.701 -34.333 1.00 93.00 96 VAL A CA 1
ATOM 767 C C . VAL A 1 96 ? 15.233 -0.750 -33.598 1.00 93.00 96 VAL A C 1
ATOM 769 O O . VAL A 1 96 ? 14.103 -0.529 -34.029 1.00 93.00 96 VAL A O 1
ATOM 772 N N . LEU A 1 97 ? 15.708 -0.155 -32.503 1.00 91.56 97 LEU A N 1
ATOM 773 C CA . LEU A 1 97 ? 14.925 0.806 -31.735 1.00 91.56 97 LEU A CA 1
ATOM 774 C C . LEU A 1 97 ? 14.629 2.079 -32.551 1.00 91.56 97 LEU A C 1
ATOM 776 O O . LEU A 1 97 ? 13.504 2.570 -32.524 1.00 91.56 97 LEU A O 1
ATOM 780 N N . GLY A 1 98 ? 15.598 2.565 -33.328 1.00 91.81 98 GLY A N 1
ATOM 781 C CA . GLY A 1 98 ? 15.435 3.709 -34.226 1.00 91.81 98 GLY A CA 1
ATOM 782 C C . GLY A 1 98 ? 14.455 3.418 -35.360 1.00 91.81 98 GLY A C 1
ATOM 783 O O . GLY A 1 98 ? 13.619 4.261 -35.682 1.00 91.81 98 GLY A O 1
ATOM 784 N N . HIS A 1 99 ? 14.481 2.200 -35.907 1.00 92.00 99 HIS A N 1
ATOM 785 C CA . HIS A 1 99 ? 13.487 1.768 -36.883 1.00 92.00 99 HIS A CA 1
ATOM 786 C C . HIS A 1 99 ? 12.074 1.765 -36.284 1.00 92.00 99 HIS A C 1
ATOM 788 O O . HIS A 1 99 ? 11.158 2.321 -36.887 1.00 92.00 99 HIS A O 1
ATOM 794 N N . ILE A 1 100 ? 11.898 1.247 -35.064 1.00 91.12 100 ILE A N 1
ATOM 795 C CA . ILE A 1 100 ? 10.612 1.311 -34.351 1.00 91.12 100 ILE A CA 1
ATOM 796 C C . ILE A 1 100 ? 10.166 2.768 -34.171 1.00 91.12 100 ILE A C 1
ATOM 798 O O . ILE A 1 100 ? 9.013 3.086 -34.442 1.00 91.12 100 ILE A O 1
ATOM 802 N N . PHE A 1 101 ? 11.067 3.669 -33.766 1.00 92.19 101 PHE A N 1
ATOM 803 C CA . PHE A 1 101 ? 10.737 5.091 -33.623 1.00 92.19 101 PHE A CA 1
ATOM 804 C C . PHE A 1 101 ? 10.288 5.705 -34.952 1.00 92.19 101 PHE A C 1
ATOM 806 O O . PHE A 1 101 ? 9.304 6.436 -34.970 1.00 92.19 101 PHE A O 1
ATOM 813 N N . SER A 1 102 ? 10.946 5.365 -36.066 1.00 90.12 102 SER A N 1
ATOM 814 C CA . SER A 1 102 ? 10.574 5.874 -37.393 1.00 90.12 102 SER A CA 1
ATOM 815 C C . SER A 1 102 ? 9.167 5.462 -37.821 1.00 90.12 102 SER A C 1
ATOM 817 O O . SER A 1 102 ? 8.497 6.236 -38.491 1.00 90.12 102 SER A O 1
ATOM 819 N N . LEU A 1 103 ? 8.701 4.285 -37.387 1.00 89.31 103 LEU A N 1
ATOM 820 C CA . LEU A 1 103 ? 7.341 3.807 -37.644 1.00 89.31 103 LEU A CA 1
ATOM 821 C C . LEU A 1 103 ? 6.293 4.529 -36.786 1.00 89.31 103 LEU A C 1
ATOM 823 O O . LEU A 1 103 ? 5.128 4.574 -37.159 1.00 89.31 103 LEU A O 1
ATOM 827 N N . ILE A 1 104 ? 6.693 5.065 -35.630 1.00 87.31 104 ILE A N 1
ATOM 828 C CA . ILE A 1 104 ? 5.805 5.782 -34.705 1.00 87.31 104 ILE A CA 1
ATOM 829 C C . ILE A 1 104 ? 5.726 7.269 -35.076 1.00 87.31 104 ILE A C 1
ATOM 831 O O . ILE A 1 104 ? 4.667 7.881 -34.969 1.00 87.31 104 ILE A O 1
ATOM 835 N N . CYS A 1 105 ? 6.837 7.857 -35.521 1.00 85.56 105 CYS A N 1
ATOM 836 C CA . CYS A 1 105 ? 6.941 9.276 -35.863 1.00 85.56 105 CYS A CA 1
ATOM 837 C C . CYS A 1 105 ? 6.501 9.604 -37.307 1.00 85.56 105 CYS A C 1
ATOM 839 O O . CYS A 1 105 ? 6.876 10.651 -37.826 1.00 85.56 105 CYS A O 1
ATOM 841 N N . THR A 1 106 ? 5.736 8.738 -37.982 1.00 73.00 106 THR A N 1
ATOM 842 C CA . THR A 1 106 ? 5.391 8.897 -39.410 1.00 73.00 106 THR A CA 1
ATOM 843 C C . THR A 1 106 ? 4.462 10.074 -39.714 1.00 73.00 106 THR A C 1
ATOM 845 O O . THR A 1 106 ? 4.447 10.550 -40.845 1.00 73.00 106 THR A O 1
ATOM 848 N N . GLU A 1 107 ? 3.695 10.560 -38.735 1.00 62.78 107 GLU A N 1
ATOM 849 C CA . GLU A 1 107 ? 2.728 11.647 -38.920 1.00 62.78 107 GLU A CA 1
ATOM 850 C C . GLU A 1 107 ? 2.819 12.648 -37.759 1.00 62.78 107 GLU A C 1
ATOM 852 O O . GLU A 1 107 ? 2.056 12.589 -36.796 1.00 62.78 107 GLU A O 1
ATOM 857 N N . ASN A 1 108 ? 3.755 13.599 -37.841 1.00 57.47 108 ASN A N 1
ATOM 858 C CA . ASN A 1 108 ? 3.727 14.796 -36.995 1.00 57.47 108 ASN A CA 1
ATOM 859 C C . ASN A 1 108 ? 2.536 15.671 -37.435 1.00 57.47 108 ASN A C 1
ATOM 861 O O . ASN A 1 108 ? 2.692 16.635 -38.186 1.00 57.47 108 ASN A O 1
ATOM 865 N N . VAL A 1 109 ? 1.317 15.311 -37.018 1.00 54.00 109 VAL A N 1
ATOM 866 C CA . VAL A 1 109 ? 0.117 16.105 -37.299 1.00 54.00 109 VAL A CA 1
ATOM 867 C C . VAL A 1 109 ? 0.185 17.361 -36.438 1.00 54.00 109 VAL A C 1
ATOM 869 O O . VAL A 1 109 ? -0.199 17.365 -35.270 1.00 54.00 109 VAL A O 1
ATOM 872 N N . ALA A 1 110 ? 0.675 18.453 -37.022 1.00 54.03 110 ALA A N 1
ATOM 873 C CA . ALA A 1 110 ? 0.596 19.783 -36.435 1.00 54.03 110 ALA A CA 1
ATOM 874 C C . ALA A 1 110 ? -0.870 20.256 -36.429 1.00 54.03 110 ALA A C 1
ATOM 876 O O . ALA A 1 110 ? -1.285 21.100 -37.222 1.00 54.03 110 ALA A O 1
ATOM 877 N N . ALA A 1 111 ? -1.689 19.685 -35.547 1.00 52.72 111 ALA A N 1
ATOM 878 C CA . ALA A 1 111 ? -3.005 20.220 -35.258 1.00 52.72 111 ALA A CA 1
ATOM 879 C C . ALA A 1 111 ? -2.814 21.549 -34.514 1.00 52.72 111 ALA A C 1
ATOM 881 O O . ALA A 1 111 ? -2.127 21.611 -33.496 1.00 52.72 111 ALA A O 1
ATOM 882 N N . VAL A 1 112 ? -3.452 22.604 -35.024 1.00 55.34 112 VAL A N 1
ATOM 883 C CA . VAL A 1 112 ? -3.308 24.044 -34.699 1.00 55.34 112 VAL A CA 1
ATOM 884 C C . VAL A 1 112 ? -3.468 24.411 -33.201 1.00 55.34 112 VAL A C 1
ATOM 886 O O . VAL A 1 112 ? -3.363 25.572 -32.826 1.00 55.34 112 VAL A O 1
ATOM 889 N N . SER A 1 113 ? -3.671 23.443 -32.303 1.00 58.03 113 SER A N 1
ATOM 890 C CA . SER A 1 113 ? -3.821 23.666 -30.858 1.00 58.03 113 SER A CA 1
ATOM 891 C C . SER A 1 11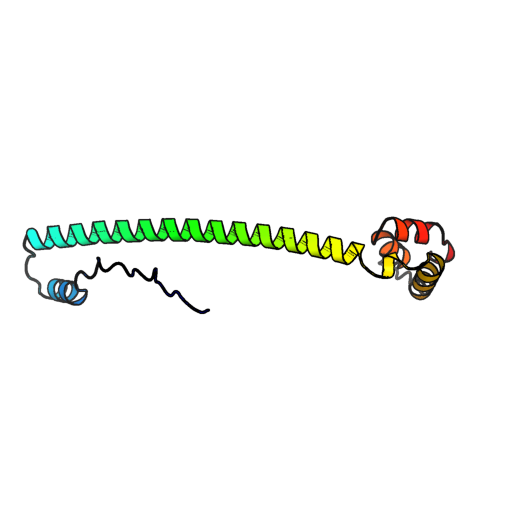3 ? -2.995 22.752 -29.939 1.00 58.03 113 SER A C 1
ATOM 893 O O . SER A 1 113 ? -2.940 23.031 -28.741 1.00 58.03 113 SER A O 1
ATOM 895 N N . LYS A 1 114 ? -2.312 21.712 -30.446 1.00 58.06 114 LYS A N 1
ATOM 896 C CA . LYS A 1 114 ? -1.404 20.856 -29.657 1.00 58.06 114 LYS A CA 1
ATOM 897 C C . LYS A 1 114 ? -0.287 20.305 -30.540 1.00 58.06 114 LYS A C 1
ATOM 899 O O . LYS A 1 114 ? -0.553 19.624 -31.522 1.00 58.06 114 LYS A O 1
ATOM 904 N N . ILE A 1 115 ? 0.958 20.560 -30.146 1.00 59.28 115 ILE A N 1
ATOM 905 C CA . ILE A 1 115 ? 2.118 19.853 -30.694 1.00 59.28 115 ILE A CA 1
ATOM 906 C C . ILE A 1 115 ? 2.093 18.448 -30.085 1.00 59.28 115 ILE A C 1
ATOM 908 O O . ILE A 1 115 ? 2.565 18.251 -28.966 1.00 59.28 115 ILE A O 1
ATOM 912 N N . ASP A 1 116 ? 1.488 17.491 -30.783 1.00 69.75 116 ASP A N 1
ATOM 913 C CA . ASP A 1 116 ? 1.639 16.070 -30.474 1.00 69.75 116 ASP A CA 1
ATOM 914 C C . ASP A 1 116 ? 2.798 15.534 -31.319 1.00 69.75 116 ASP A C 1
ATOM 916 O O . ASP A 1 116 ? 2.643 15.235 -32.499 1.00 69.75 116 ASP A O 1
ATOM 920 N N . CYS A 1 117 ? 3.999 15.541 -30.737 1.00 81.56 117 CYS A N 1
ATOM 921 C CA . CYS A 1 117 ? 5.207 15.050 -31.390 1.00 81.56 117 CYS A CA 1
ATOM 922 C C . CYS A 1 117 ? 5.610 13.721 -30.737 1.00 81.56 117 CYS A C 1
ATOM 924 O O . CYS A 1 117 ? 6.118 13.723 -29.606 1.00 81.56 117 CYS A O 1
ATOM 926 N N . PRO A 1 118 ? 5.424 12.576 -31.417 1.00 86.69 118 PRO A N 1
ATOM 927 C CA . PRO A 1 118 ? 5.770 11.272 -30.864 1.00 86.69 118 PRO A CA 1
ATOM 928 C C . PRO A 1 118 ? 7.250 11.161 -30.476 1.00 86.69 118 PRO A C 1
ATOM 930 O O . PRO A 1 118 ? 7.571 10.534 -29.466 1.00 86.69 118 PRO A O 1
ATOM 933 N N . ALA A 1 119 ? 8.154 11.841 -31.190 1.00 87.31 119 ALA A N 1
ATOM 934 C CA . ALA A 1 119 ? 9.576 11.882 -30.842 1.00 87.31 119 ALA A CA 1
ATOM 935 C C . ALA A 1 119 ? 9.831 12.506 -29.460 1.00 87.31 119 ALA A C 1
ATOM 937 O O . ALA A 1 119 ? 10.661 11.999 -28.699 1.00 87.31 119 ALA A O 1
ATOM 938 N N . VAL A 1 120 ? 9.074 13.548 -29.090 1.00 88.44 120 VAL A N 1
ATOM 939 C CA . VAL A 1 120 ? 9.136 14.140 -27.744 1.00 88.44 120 VAL A CA 1
ATOM 940 C C . VAL A 1 120 ? 8.723 13.097 -26.712 1.00 88.44 120 VAL A C 1
ATOM 942 O O . VAL A 1 120 ? 9.486 12.840 -25.780 1.00 88.44 120 VAL A O 1
ATOM 945 N N . HIS A 1 121 ? 7.585 12.428 -26.908 1.00 89.00 121 HIS A N 1
ATOM 946 C CA . HIS A 1 121 ? 7.099 11.387 -25.997 1.00 89.00 121 HIS A CA 1
ATOM 947 C C . HIS A 1 121 ? 8.109 10.246 -25.806 1.00 89.00 121 HIS A C 1
ATOM 949 O O . HIS A 1 121 ? 8.411 9.868 -24.672 1.00 89.00 121 HIS A O 1
ATOM 955 N N . LEU A 1 122 ? 8.701 9.749 -26.895 1.00 89.94 122 LEU A N 1
ATOM 956 C CA . LEU A 1 122 ? 9.723 8.698 -26.857 1.00 89.94 122 LEU A CA 1
ATOM 957 C C . LEU A 1 122 ? 10.980 9.149 -26.088 1.00 89.94 122 LEU A C 1
ATOM 959 O O . LEU A 1 122 ? 11.538 8.386 -25.296 1.00 89.94 122 LEU A O 1
ATOM 963 N N . SER A 1 123 ? 11.393 10.410 -26.237 1.00 89.88 123 SER A N 1
ATOM 964 C CA . SER A 1 123 ? 12.568 10.969 -25.550 1.00 89.88 123 SER A CA 1
ATOM 965 C C . SER A 1 123 ? 12.421 11.070 -24.017 1.00 89.88 123 SER A C 1
ATOM 967 O O . SER A 1 123 ? 13.416 11.167 -23.286 1.00 89.88 123 SER A O 1
ATOM 969 N N . HIS A 1 124 ? 11.190 11.011 -23.498 1.00 89.50 124 HIS A N 1
ATOM 970 C CA . HIS A 1 124 ? 10.913 11.043 -22.060 1.00 89.50 124 HIS A CA 1
ATOM 971 C C . HIS A 1 124 ? 11.008 9.669 -21.380 1.00 89.50 124 HIS A C 1
ATOM 973 O O . HIS A 1 124 ? 11.062 9.617 -20.152 1.00 89.50 124 HIS A O 1
ATOM 979 N N . VAL A 1 125 ? 11.102 8.569 -22.137 1.00 88.06 125 VAL A N 1
ATOM 980 C CA . VAL A 1 125 ? 11.123 7.205 -21.579 1.00 88.06 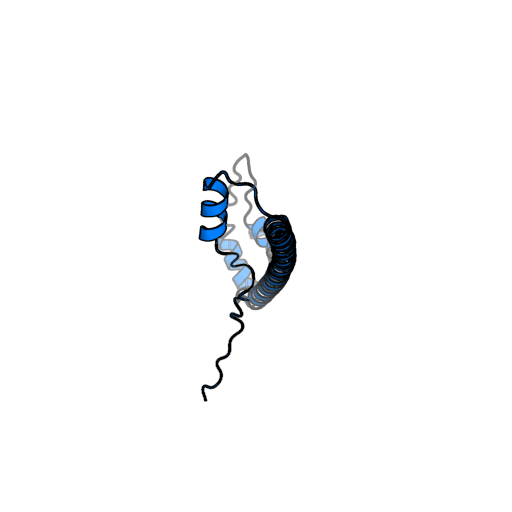125 VAL A CA 1
ATOM 981 C C . VAL A 1 125 ? 12.403 6.924 -20.787 1.00 88.06 125 VAL A C 1
ATOM 983 O O . VAL A 1 125 ? 12.345 6.475 -19.643 1.00 88.06 125 VAL A O 1
ATOM 986 N N . CYS A 1 126 ? 13.581 7.174 -21.370 1.00 86.62 126 CYS A N 1
ATOM 987 C CA . CYS A 1 126 ? 14.866 7.062 -20.671 1.00 86.62 126 CYS A CA 1
ATOM 988 C C . CYS A 1 126 ? 15.987 7.827 -21.394 1.00 86.62 126 CYS A C 1
ATOM 990 O O . CYS A 1 126 ? 15.815 8.258 -22.532 1.00 86.62 126 CYS A O 1
ATOM 992 N N . ALA A 1 127 ? 17.157 7.956 -20.754 1.00 88.75 127 ALA A N 1
ATOM 993 C CA . ALA A 1 127 ? 18.314 8.643 -21.338 1.00 88.75 127 ALA A CA 1
ATOM 994 C C . ALA A 1 127 ? 18.743 8.049 -22.693 1.00 88.75 127 ALA A C 1
ATOM 996 O O . ALA A 1 127 ? 18.921 8.799 -23.641 1.00 88.75 127 ALA A O 1
ATOM 997 N N . GLY A 1 128 ? 18.794 6.718 -22.822 1.00 90.31 128 GLY A N 1
ATOM 998 C CA . GLY A 1 128 ? 19.172 6.075 -24.086 1.00 90.31 128 GLY A CA 1
ATOM 999 C C . GLY A 1 128 ? 18.183 6.341 -25.227 1.00 90.31 128 GLY A C 1
ATOM 1000 O O . GLY A 1 128 ? 18.597 6.542 -26.362 1.00 90.31 128 GLY A O 1
ATOM 1001 N N . TRP A 1 129 ? 16.880 6.407 -24.930 1.00 92.81 129 TRP A N 1
ATOM 1002 C CA . TRP A 1 129 ? 15.862 6.754 -25.932 1.00 92.81 129 TRP A CA 1
ATOM 1003 C C . TRP A 1 129 ? 15.954 8.222 -26.328 1.00 92.81 129 TRP A C 1
ATOM 1005 O O . TRP A 1 129 ? 15.809 8.548 -27.500 1.00 92.81 129 TRP A O 1
ATOM 1015 N N . ARG A 1 130 ? 16.235 9.102 -25.363 1.00 93.69 130 ARG A N 1
ATOM 1016 C CA . ARG A 1 130 ? 16.476 10.523 -25.618 1.00 93.69 130 ARG A CA 1
ATOM 1017 C C . ARG A 1 130 ? 17.690 10.740 -26.506 1.00 93.69 130 ARG A C 1
ATOM 1019 O O . ARG A 1 130 ? 17.605 11.510 -27.455 1.00 93.69 130 ARG A O 1
ATOM 1026 N N . ASP A 1 131 ? 18.795 10.066 -26.202 1.00 93.69 131 ASP A N 1
ATOM 1027 C CA . ASP A 1 131 ? 20.016 10.157 -26.994 1.00 93.69 131 ASP A CA 1
ATOM 1028 C C . ASP A 1 131 ? 19.763 9.663 -28.414 1.00 93.69 131 ASP A C 1
ATOM 1030 O O . ASP A 1 131 ? 20.050 10.395 -29.356 1.00 93.69 131 ASP A O 1
ATOM 1034 N N . LEU A 1 132 ? 19.118 8.502 -28.565 1.00 93.00 132 LEU A N 1
ATOM 1035 C CA . LEU A 1 132 ? 18.760 7.956 -29.872 1.00 93.00 132 LEU A CA 1
ATOM 1036 C C . LEU A 1 132 ? 17.825 8.885 -30.660 1.00 93.00 132 LEU A C 1
ATOM 1038 O O . LEU A 1 132 ? 18.057 9.131 -31.843 1.00 93.00 132 LEU A O 1
ATOM 1042 N N . ALA A 1 133 ? 16.794 9.437 -30.014 1.00 92.12 133 ALA A N 1
ATOM 1043 C CA . ALA A 1 133 ? 15.867 10.371 -30.647 1.00 92.12 133 ALA A CA 1
ATOM 1044 C C . ALA A 1 133 ? 16.566 11.669 -31.088 1.00 92.12 133 ALA A C 1
ATOM 1046 O O . ALA A 1 133 ? 16.259 12.226 -32.139 1.00 92.12 133 ALA A O 1
ATOM 1047 N N . ARG A 1 134 ? 17.547 12.138 -30.310 1.00 90.94 134 ARG A N 1
ATOM 1048 C CA . ARG A 1 134 ? 18.345 13.327 -30.630 1.00 90.94 134 ARG A CA 1
ATOM 1049 C C . ARG A 1 134 ? 19.360 13.070 -31.747 1.00 90.94 134 ARG A C 1
ATOM 1051 O O . ARG A 1 134 ? 19.630 13.973 -32.531 1.00 90.94 134 ARG A O 1
ATOM 1058 N N . THR A 1 135 ? 19.938 11.871 -31.822 1.00 92.44 135 THR A N 1
ATOM 1059 C CA . THR A 1 135 ? 20.898 11.493 -32.876 1.00 92.44 135 THR A CA 1
ATOM 1060 C C . THR A 1 135 ? 20.232 11.029 -34.167 1.00 92.44 135 THR A C 1
ATOM 1062 O O . THR A 1 135 ? 20.942 10.731 -35.123 1.00 92.44 135 THR A O 1
ATOM 1065 N N . THR A 1 136 ? 18.899 10.970 -34.214 1.00 91.06 136 THR A N 1
ATOM 1066 C CA . THR A 1 136 ? 18.131 10.534 -35.388 1.00 91.06 136 THR A CA 1
ATOM 1067 C C . THR A 1 136 ? 17.262 11.691 -35.898 1.00 91.06 136 THR A C 1
ATOM 1069 O O . THR A 1 136 ? 16.092 11.785 -35.527 1.00 91.06 136 THR A O 1
ATOM 1072 N N . PRO A 1 137 ? 17.805 12.595 -36.744 1.00 87.00 137 PRO A N 1
ATOM 1073 C CA . PRO A 1 137 ? 17.091 13.790 -37.199 1.00 87.00 137 PRO A CA 1
ATOM 1074 C C . PRO A 1 137 ? 15.778 13.505 -37.930 1.00 87.00 137 PRO A C 1
ATOM 1076 O O . PRO A 1 137 ? 14.881 14.331 -37.883 1.00 87.00 137 PRO A O 1
ATOM 1079 N N . SER A 1 138 ? 15.638 12.335 -38.560 1.00 85.56 138 SER A N 1
ATOM 1080 C CA . SER A 1 138 ? 14.436 11.942 -39.308 1.00 85.56 138 SER A CA 1
ATOM 1081 C C . SER A 1 138 ? 13.194 11.677 -38.445 1.00 85.56 138 SER A C 1
ATOM 1083 O O . SER A 1 138 ? 12.162 11.310 -38.994 1.00 85.56 138 SER A O 1
ATOM 1085 N N . LEU A 1 139 ? 13.291 11.769 -37.113 1.00 84.31 139 LEU A N 1
ATOM 1086 C CA . LEU A 1 139 ? 12.161 11.581 -36.192 1.00 84.31 139 LEU A CA 1
ATOM 1087 C C . LEU A 1 139 ? 11.408 12.882 -35.868 1.00 84.31 139 LEU A C 1
ATOM 1089 O O . LEU A 1 139 ? 10.338 12.815 -35.264 1.00 84.31 139 LEU A O 1
ATOM 1093 N N . TRP A 1 140 ? 11.984 14.033 -36.215 1.00 84.56 140 TRP A N 1
ATOM 1094 C CA . TRP A 1 140 ? 11.447 15.374 -35.972 1.00 84.56 140 TRP A CA 1
ATOM 1095 C C . TRP A 1 140 ? 10.866 15.942 -37.265 1.00 84.56 140 TRP A C 1
ATOM 1097 O O . TRP A 1 140 ? 9.780 16.558 -37.190 1.00 84.56 140 TRP A O 1
#

InterPro domains:
  IPR001810 F-box domain [PF12937] (90-140)

Organism: Dendrothele bispora (strain CBS 962.96) (NCBI:txid1314807)